Protein AF-A0A3C0Z113-F1 (afdb_monomer_lite)

Sequence (146 aa):
VLDYKTGSSGQYGALKNDPVDRGRRLQLPVYALAAGGASDGATTVRAAYWFVSTRGGFKLAPESPVSLDELLGEFRSAVATIASGVHRGLFPANPGKDSRRSFENCGYCDFQSLCPSYRDVAWSRKRGDERLAAYVDLLKEEGAGS

Structure (mmCIF, N/CA/C/O backbone):
data_AF-A0A3C0Z113-F1
#
_entry.id   AF-A0A3C0Z113-F1
#
loop_
_atom_site.group_PDB
_atom_site.id
_atom_site.type_symbol
_atom_site.label_atom_id
_atom_site.label_alt_id
_atom_site.label_comp_id
_atom_site.label_asym_id
_atom_site.label_entity_id
_atom_site.label_seq_id
_atom_site.pdbx_PDB_ins_code
_atom_site.Cartn_x
_atom_site.Cartn_y
_atom_site.Cartn_z
_atom_site.occupancy
_atom_site.B_iso_or_equiv
_atom_site.auth_seq_id
_atom_site.auth_comp_id
_atom_site.auth_asym_id
_atom_site.auth_atom_id
_atom_site.pdbx_PDB_model_num
ATOM 1 N N . VAL A 1 1 ? 6.982 -3.051 -17.038 1.00 95.50 1 VAL A N 1
ATOM 2 C CA . VAL A 1 1 ? 5.557 -3.272 -16.700 1.00 95.50 1 VAL A CA 1
ATOM 3 C C . VAL A 1 1 ? 4.855 -1.929 -16.590 1.00 95.50 1 VAL A C 1
ATOM 5 O O . VAL A 1 1 ? 5.367 -1.054 -15.904 1.00 95.50 1 VAL A O 1
ATOM 8 N N . LEU A 1 2 ? 3.710 -1.756 -17.248 1.00 97.75 2 LEU A N 1
ATOM 9 C CA . LEU A 1 2 ? 2.847 -0.591 -17.043 1.00 97.75 2 LEU A CA 1
ATOM 10 C C . LEU A 1 2 ? 1.461 -1.065 -16.605 1.00 97.75 2 LEU A C 1
ATOM 12 O O . LEU A 1 2 ? 0.873 -1.912 -17.271 1.00 97.75 2 LEU A O 1
ATOM 16 N N . ASP A 1 3 ? 0.958 -0.525 -15.497 1.00 97.25 3 ASP A N 1
ATOM 17 C CA . ASP A 1 3 ? -0.389 -0.801 -14.982 1.00 97.25 3 ASP A CA 1
ATOM 18 C C . ASP A 1 3 ? -1.312 0.382 -15.298 1.00 97.25 3 ASP A C 1
ATOM 20 O O . ASP A 1 3 ? -1.141 1.483 -14.765 1.00 97.25 3 ASP A O 1
ATOM 24 N N . TYR A 1 4 ? -2.261 0.177 -16.212 1.00 97.75 4 TYR A N 1
ATOM 25 C CA . TYR A 1 4 ? -3.133 1.244 -16.695 1.00 97.75 4 TYR A CA 1
ATOM 26 C C . TYR A 1 4 ? -4.237 1.554 -15.685 1.00 97.75 4 TYR A C 1
ATOM 28 O O . TYR A 1 4 ? -5.038 0.696 -15.316 1.00 97.75 4 TYR A O 1
ATOM 36 N N . LYS A 1 5 ? -4.315 2.820 -15.268 1.00 96.50 5 LYS A N 1
ATOM 37 C CA . LYS A 1 5 ? -5.322 3.329 -14.332 1.00 96.50 5 LYS A CA 1
ATOM 38 C C . LYS A 1 5 ? -6.185 4.394 -14.998 1.00 96.50 5 LYS A C 1
ATOM 40 O O . LYS A 1 5 ? -5.685 5.302 -15.651 1.00 96.50 5 LYS A O 1
ATOM 45 N N . THR A 1 6 ? -7.494 4.326 -14.778 1.00 96.12 6 THR A N 1
ATOM 46 C CA . THR A 1 6 ? -8.463 5.321 -15.277 1.00 96.12 6 THR A CA 1
ATOM 47 C C . THR A 1 6 ? -8.797 6.403 -14.243 1.00 96.12 6 THR A C 1
ATOM 49 O O . THR A 1 6 ? -9.391 7.427 -14.582 1.00 96.12 6 THR A O 1
ATOM 52 N N . GLY A 1 7 ? -8.414 6.193 -12.979 1.00 92.94 7 GLY A N 1
ATOM 53 C CA . GLY A 1 7 ? -8.699 7.088 -11.856 1.00 92.94 7 GLY A CA 1
ATOM 54 C C . GLY A 1 7 ? -7.828 8.349 -11.802 1.00 92.94 7 GLY A C 1
ATOM 55 O O . GLY A 1 7 ? -7.171 8.730 -12.763 1.00 92.94 7 GLY A O 1
ATOM 56 N N . SER A 1 8 ? -7.834 9.015 -10.645 1.00 92.50 8 SER A N 1
ATOM 57 C CA . SER A 1 8 ? -6.935 10.147 -10.375 1.00 92.50 8 SER A CA 1
ATOM 58 C C . SER A 1 8 ? -5.576 9.666 -9.867 1.00 92.50 8 SER A C 1
ATOM 60 O O . SER A 1 8 ? -5.515 8.746 -9.053 1.00 92.50 8 SER A O 1
ATOM 62 N N . SER A 1 9 ? -4.512 10.355 -10.273 1.00 92.44 9 SER A N 1
ATOM 63 C CA . SER A 1 9 ? -3.143 10.163 -9.783 1.00 92.44 9 SER A CA 1
ATOM 64 C C . SER A 1 9 ? -2.861 10.841 -8.437 1.00 92.44 9 SER A C 1
ATOM 66 O O . SER A 1 9 ? -1.824 10.586 -7.835 1.00 92.44 9 SER A O 1
ATOM 68 N N . GLY A 1 10 ? -3.778 11.661 -7.905 1.00 90.00 10 GLY A N 1
ATOM 69 C CA . GLY A 1 10 ? -3.515 12.483 -6.713 1.00 90.00 10 GLY A CA 1
ATOM 70 C C . GLY A 1 10 ? -3.135 11.695 -5.452 1.00 90.00 10 GLY A C 1
ATOM 71 O O . GLY A 1 10 ? -2.369 12.185 -4.634 1.00 90.00 10 GLY A O 1
ATOM 72 N N . GLN A 1 11 ? -3.612 10.454 -5.317 1.00 87.19 11 GLN A N 1
ATOM 73 C CA . GLN A 1 11 ? -3.303 9.572 -4.178 1.00 87.19 11 GLN A CA 1
ATOM 74 C C . GLN A 1 11 ? -2.009 8.759 -4.361 1.00 87.19 11 GLN A C 1
ATOM 76 O O . GLN A 1 11 ? -1.715 7.890 -3.551 1.00 87.19 11 GLN A O 1
ATOM 81 N N . TYR A 1 12 ? -1.262 8.989 -5.443 1.00 92.88 12 TYR A N 1
ATOM 82 C CA . TYR A 1 12 ? -0.049 8.237 -5.781 1.00 92.88 12 TYR A CA 1
ATOM 83 C C . TYR A 1 12 ? 1.233 9.039 -5.517 1.00 92.88 12 TYR A C 1
ATOM 85 O O . TYR A 1 12 ? 2.324 8.544 -5.777 1.00 92.88 12 TYR A O 1
ATOM 93 N N . GLY A 1 13 ? 1.125 10.255 -4.966 1.00 88.38 13 GLY A N 1
ATOM 94 C CA . GLY A 1 13 ? 2.285 11.096 -4.644 1.00 88.38 13 GLY A CA 1
ATOM 95 C C . GLY A 1 13 ? 3.234 10.477 -3.611 1.00 88.38 13 GLY A C 1
ATOM 96 O O . GLY A 1 13 ? 4.437 10.713 -3.681 1.00 88.38 13 GLY A O 1
ATOM 97 N N . ALA A 1 14 ? 2.717 9.633 -2.708 1.00 88.50 14 ALA A N 1
ATOM 98 C CA . ALA A 1 14 ? 3.521 8.919 -1.713 1.00 88.50 14 ALA A CA 1
ATOM 99 C C . ALA A 1 14 ? 4.572 7.990 -2.347 1.00 88.50 14 ALA A C 1
ATOM 101 O O . ALA A 1 14 ? 5.647 7.830 -1.780 1.00 88.50 14 ALA A O 1
ATOM 102 N N . LEU A 1 15 ? 4.319 7.486 -3.565 1.00 91.12 15 LEU A N 1
ATOM 103 C CA . LEU A 1 15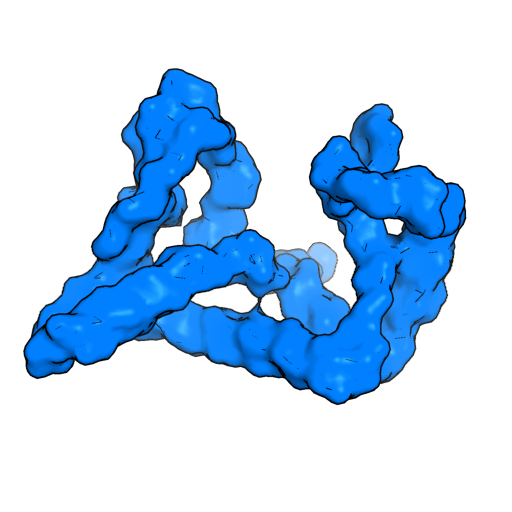 ? 5.226 6.585 -4.289 1.00 91.12 15 LEU A CA 1
ATOM 104 C C . LEU A 1 15 ? 6.592 7.191 -4.613 1.00 91.12 15 LEU A C 1
ATOM 106 O O . LEU A 1 15 ? 7.502 6.464 -4.995 1.00 91.12 15 LEU A O 1
ATOM 110 N N . LYS A 1 16 ? 6.738 8.514 -4.488 1.00 86.31 16 LYS A N 1
ATOM 111 C CA . LYS A 1 16 ? 8.032 9.185 -4.625 1.00 86.31 16 LYS A CA 1
ATOM 112 C C . LYS A 1 16 ? 8.996 8.829 -3.488 1.00 86.31 16 LYS A C 1
ATOM 114 O O . LYS A 1 16 ? 10.195 8.769 -3.730 1.00 86.31 16 LYS A O 1
ATOM 119 N N . ASN A 1 17 ? 8.473 8.642 -2.278 1.00 87.31 17 ASN A N 1
ATOM 120 C CA . ASN A 1 17 ? 9.271 8.431 -1.068 1.00 87.31 17 ASN A CA 1
ATOM 121 C C . ASN A 1 17 ? 9.100 7.013 -0.513 1.00 87.31 17 ASN A C 1
ATOM 123 O O . ASN A 1 17 ? 10.029 6.474 0.066 1.00 87.31 17 ASN A O 1
ATOM 127 N N . ASP A 1 18 ? 7.923 6.418 -0.708 1.00 90.62 18 ASP A N 1
ATOM 128 C CA . ASP A 1 18 ? 7.576 5.078 -0.253 1.00 90.62 18 ASP A CA 1
ATOM 129 C C . ASP A 1 18 ? 6.999 4.281 -1.438 1.00 90.62 18 ASP A C 1
ATOM 131 O O . ASP A 1 18 ? 5.835 4.484 -1.807 1.00 90.62 18 ASP A O 1
ATOM 135 N N . PRO A 1 19 ? 7.776 3.368 -2.046 1.00 91.44 19 PRO A N 1
ATOM 136 C CA . PRO A 1 19 ? 7.376 2.648 -3.254 1.00 91.44 19 PRO A CA 1
ATOM 137 C C . PRO A 1 19 ? 6.166 1.717 -3.072 1.00 91.44 19 PRO A C 1
ATOM 139 O O . PRO A 1 19 ? 5.594 1.272 -4.072 1.00 91.44 19 PRO A O 1
ATOM 142 N N . VAL A 1 20 ? 5.758 1.413 -1.833 1.00 94.25 20 VAL A N 1
ATOM 143 C CA . VAL A 1 20 ? 4.608 0.545 -1.528 1.00 94.25 20 VAL A CA 1
ATOM 144 C C . VAL A 1 20 ? 3.459 1.274 -0.826 1.00 94.25 20 VAL A C 1
ATOM 146 O O . VAL A 1 20 ? 2.414 0.654 -0.593 1.00 94.25 20 VAL A O 1
ATOM 149 N N . ASP A 1 21 ? 3.611 2.572 -0.534 1.00 94.56 21 ASP A N 1
ATOM 150 C CA . ASP A 1 21 ? 2.648 3.429 0.177 1.00 94.56 21 ASP A CA 1
ATOM 151 C C . ASP A 1 21 ? 2.077 2.714 1.410 1.00 94.56 21 ASP A C 1
ATOM 153 O O . ASP A 1 21 ? 0.873 2.455 1.502 1.00 94.56 21 ASP A O 1
ATOM 157 N N . ARG A 1 22 ? 2.952 2.315 2.338 1.00 93.62 22 ARG A N 1
ATOM 158 C CA . ARG A 1 22 ? 2.597 1.647 3.602 1.00 93.62 22 ARG A CA 1
ATOM 159 C C . ARG A 1 22 ? 1.768 0.383 3.381 1.00 93.62 22 ARG A C 1
ATOM 161 O O . ARG A 1 22 ? 0.797 0.102 4.085 1.00 93.62 22 ARG A O 1
ATOM 168 N N . GLY A 1 23 ? 2.096 -0.350 2.320 1.00 94.88 23 GLY A N 1
ATOM 169 C CA . GLY A 1 23 ? 1.391 -1.560 1.904 1.00 94.88 23 GLY A CA 1
ATOM 170 C C . GLY A 1 23 ? 0.066 -1.329 1.168 1.00 94.88 23 GLY A C 1
ATOM 171 O O . GLY A 1 23 ? -0.640 -2.295 0.881 1.00 94.88 23 GLY A O 1
ATOM 172 N N . ARG A 1 24 ? -0.292 -0.088 0.812 1.00 93.94 24 ARG A N 1
ATOM 173 C CA . ARG A 1 24 ? -1.509 0.222 0.035 1.00 93.94 24 ARG A CA 1
ATOM 174 C C . ARG A 1 24 ? -1.327 -0.011 -1.469 1.00 93.94 24 ARG A C 1
ATOM 176 O O . ARG A 1 24 ? -2.317 -0.105 -2.199 1.00 93.94 24 ARG A O 1
ATOM 183 N N . ARG A 1 25 ? -0.083 -0.093 -1.963 1.00 95.50 25 ARG A N 1
ATOM 184 C CA . ARG A 1 25 ? 0.254 -0.156 -3.400 1.0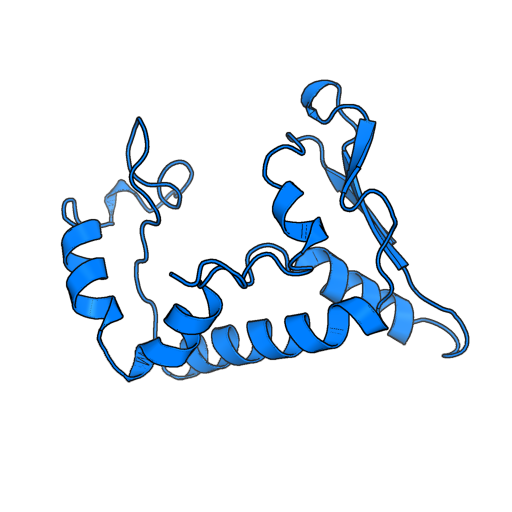0 95.50 25 ARG A CA 1
ATOM 185 C C . ARG A 1 25 ? 1.201 -1.311 -3.728 1.00 95.50 25 ARG A C 1
ATOM 187 O O . ARG A 1 25 ? 2.314 -1.119 -4.194 1.00 95.50 25 ARG A O 1
ATOM 194 N N . LEU A 1 26 ? 0.709 -2.535 -3.566 1.00 96.69 26 LEU A N 1
ATOM 195 C CA . LEU A 1 26 ? 1.491 -3.763 -3.776 1.00 96.69 26 LEU A CA 1
ATOM 196 C C . LEU A 1 26 ? 1.408 -4.343 -5.203 1.00 96.69 26 LEU A C 1
ATOM 198 O O . LEU A 1 26 ? 2.024 -5.364 -5.488 1.00 96.69 26 LEU A O 1
ATOM 202 N N . GLN A 1 27 ? 0.669 -3.703 -6.116 1.00 96.06 27 GLN A N 1
ATOM 203 C CA . GLN A 1 27 ? 0.439 -4.215 -7.476 1.00 96.06 27 GLN A CA 1
ATOM 204 C C . GLN A 1 27 ? 1.714 -4.199 -8.337 1.00 96.06 27 GLN A C 1
ATOM 206 O O . GLN A 1 27 ? 2.057 -5.220 -8.931 1.00 96.06 27 GLN A O 1
ATOM 211 N N . LEU A 1 28 ? 2.449 -3.076 -8.382 1.00 96.06 28 LEU A N 1
ATOM 212 C CA . LEU A 1 28 ? 3.659 -2.971 -9.214 1.00 96.06 28 LEU A CA 1
ATOM 213 C C . LEU A 1 28 ? 4.753 -3.975 -8.824 1.00 96.06 28 LEU A C 1
ATOM 215 O O . LEU A 1 28 ? 5.252 -4.634 -9.737 1.00 96.06 28 LEU A O 1
ATOM 219 N N . PRO A 1 29 ? 5.113 -4.153 -7.534 1.00 95.69 29 PRO A N 1
ATOM 220 C CA . PRO A 1 29 ? 6.118 -5.144 -7.156 1.00 95.69 29 PRO A CA 1
ATOM 221 C C . PRO A 1 29 ? 5.722 -6.573 -7.542 1.00 95.69 29 PRO A C 1
ATOM 223 O O . PRO A 1 29 ? 6.557 -7.316 -8.050 1.00 95.69 29 PRO A O 1
ATOM 226 N N . VAL A 1 30 ? 4.446 -6.948 -7.373 1.00 96.56 30 VAL A N 1
ATOM 227 C CA . VAL A 1 30 ? 3.940 -8.276 -7.765 1.00 96.56 30 VAL A CA 1
ATOM 228 C C . VAL A 1 30 ? 4.128 -8.508 -9.263 1.00 96.56 30 VAL A C 1
ATOM 230 O O . VAL A 1 30 ? 4.656 -9.542 -9.671 1.00 96.56 30 VAL A O 1
ATOM 233 N N . TYR A 1 31 ? 3.748 -7.539 -10.096 1.00 96.19 31 TYR A N 1
ATOM 234 C CA . TYR A 1 31 ? 3.902 -7.674 -11.543 1.00 96.19 31 TYR A CA 1
ATOM 235 C C . TYR A 1 31 ? 5.363 -7.609 -11.994 1.00 96.19 31 TYR A C 1
ATOM 237 O O . TYR A 1 31 ? 5.742 -8.311 -12.928 1.00 96.19 31 TYR A O 1
ATOM 245 N N . ALA A 1 32 ? 6.192 -6.793 -11.340 1.00 94.75 32 ALA A N 1
ATOM 246 C CA . ALA A 1 32 ? 7.620 -6.722 -11.623 1.00 94.75 32 ALA A CA 1
ATOM 247 C C . ALA A 1 32 ? 8.324 -8.049 -11.296 1.00 94.75 32 ALA A C 1
ATOM 249 O O . ALA A 1 32 ? 9.127 -8.516 -12.100 1.00 94.75 32 ALA A O 1
ATOM 250 N N . LEU A 1 33 ? 7.971 -8.691 -10.174 1.00 94.25 33 LEU A N 1
ATOM 251 C CA . LEU A 1 33 ? 8.455 -10.025 -9.807 1.00 94.25 33 LEU A CA 1
ATOM 252 C C . LEU A 1 33 ? 8.038 -11.083 -10.828 1.00 94.25 33 LEU A C 1
ATOM 254 O O . LEU A 1 33 ? 8.873 -11.870 -11.265 1.00 94.25 33 LEU A O 1
ATOM 258 N N . ALA A 1 34 ? 6.768 -11.082 -11.239 1.00 93.94 34 ALA A N 1
ATOM 259 C CA . ALA A 1 34 ? 6.273 -12.020 -12.243 1.00 93.94 34 ALA A CA 1
ATOM 260 C C . ALA A 1 34 ? 6.989 -11.841 -13.594 1.00 93.94 34 ALA A C 1
ATOM 262 O O . ALA A 1 34 ? 7.410 -12.820 -14.205 1.00 93.94 34 ALA A O 1
ATOM 263 N N . ALA A 1 35 ? 7.179 -10.594 -14.035 1.00 93.12 35 ALA A N 1
ATOM 264 C CA . ALA A 1 35 ? 7.899 -10.291 -15.269 1.00 93.12 35 ALA A CA 1
ATOM 265 C C . ALA A 1 35 ? 9.389 -10.662 -15.187 1.00 93.12 35 ALA A C 1
ATOM 267 O O . ALA A 1 35 ? 9.938 -11.158 -16.165 1.00 93.12 35 ALA A O 1
ATOM 268 N N . GLY A 1 36 ? 10.033 -10.450 -14.034 1.00 91.94 36 GLY A N 1
ATOM 269 C CA . GLY A 1 36 ? 11.431 -10.828 -13.811 1.00 91.94 36 GLY A CA 1
ATOM 270 C C . GLY A 1 36 ? 11.636 -12.342 -13.762 1.00 91.94 36 GLY A C 1
ATOM 271 O O . GLY A 1 36 ? 12.599 -12.847 -14.317 1.00 91.94 36 GLY A O 1
ATOM 272 N N . GLY A 1 37 ? 10.704 -13.088 -13.166 1.00 89.56 37 GLY A N 1
ATOM 273 C CA . GLY A 1 37 ? 10.750 -14.554 -13.168 1.00 89.56 37 GLY A CA 1
ATOM 274 C C . GLY A 1 37 ? 10.503 -15.183 -14.544 1.00 89.56 37 GLY A C 1
ATOM 275 O O . GLY A 1 37 ? 10.906 -16.317 -14.776 1.00 89.56 37 GLY A O 1
ATOM 276 N N . ALA A 1 38 ? 9.848 -14.456 -15.453 1.00 88.19 38 ALA A N 1
ATOM 277 C CA . ALA A 1 38 ? 9.621 -14.882 -16.833 1.00 88.19 38 ALA A CA 1
ATOM 278 C C . ALA A 1 38 ? 10.751 -14.468 -17.797 1.00 88.19 38 ALA A C 1
ATOM 280 O O . ALA A 1 38 ? 10.701 -14.838 -18.971 1.00 88.19 38 ALA A O 1
ATOM 281 N N . SER A 1 39 ? 11.734 -13.685 -17.338 1.00 84.44 39 SER A N 1
ATOM 282 C CA . SER A 1 39 ? 12.869 -13.241 -18.150 1.00 84.44 39 SER A CA 1
ATOM 283 C C . SER A 1 39 ? 14.099 -14.136 -17.959 1.00 84.44 39 SER A C 1
ATOM 285 O O . SER A 1 39 ? 14.141 -15.016 -17.103 1.00 84.44 39 SER A O 1
ATOM 287 N N . ASP A 1 40 ? 15.126 -13.904 -18.771 1.00 80.06 40 ASP A N 1
ATOM 288 C CA . ASP A 1 40 ? 16.407 -14.622 -18.769 1.00 80.06 40 ASP A CA 1
ATOM 289 C C . ASP A 1 40 ? 17.345 -14.250 -17.601 1.00 80.06 40 ASP A C 1
ATOM 291 O O . ASP A 1 40 ? 18.522 -14.607 -17.604 1.00 80.06 40 ASP A O 1
ATOM 295 N N . GLY A 1 41 ? 16.850 -13.510 -16.604 1.00 69.50 41 GLY A N 1
ATOM 296 C CA . GLY A 1 41 ? 17.624 -13.055 -15.445 1.00 69.50 41 GLY A CA 1
ATOM 297 C C . GLY A 1 41 ? 18.598 -11.903 -15.725 1.00 69.50 41 GLY A C 1
ATOM 298 O O . GLY A 1 41 ? 19.072 -11.281 -14.778 1.00 69.50 41 GLY A O 1
ATOM 299 N N . ALA A 1 42 ? 18.861 -11.565 -16.994 1.00 74.06 42 ALA A N 1
ATOM 300 C CA . ALA A 1 42 ? 19.689 -10.422 -17.394 1.00 74.06 42 ALA A CA 1
ATOM 301 C C . ALA A 1 42 ? 18.864 -9.141 -17.628 1.00 74.06 42 ALA A C 1
ATOM 303 O O . ALA A 1 42 ? 19.406 -8.037 -17.703 1.00 74.06 42 ALA A O 1
ATOM 304 N N . THR A 1 43 ? 17.542 -9.274 -17.740 1.00 86.56 43 THR A N 1
ATOM 305 C CA . THR A 1 43 ? 16.645 -8.158 -18.043 1.00 86.56 43 THR A CA 1
ATOM 306 C C . THR A 1 43 ? 16.288 -7.352 -16.792 1.00 86.56 43 THR A C 1
ATOM 308 O O . THR A 1 43 ? 15.571 -7.830 -15.912 1.00 86.56 43 THR A O 1
ATOM 311 N N . THR A 1 44 ? 16.689 -6.079 -16.747 1.00 90.44 44 THR A N 1
ATOM 312 C CA . THR A 1 44 ? 16.213 -5.138 -15.722 1.00 90.44 44 THR A CA 1
ATOM 313 C C . THR A 1 44 ? 14.728 -4.830 -15.917 1.00 90.44 44 THR A C 1
ATOM 315 O O . THR A 1 44 ? 14.328 -4.168 -16.877 1.00 90.44 44 THR A O 1
ATOM 318 N N . VAL A 1 45 ? 13.891 -5.256 -14.971 1.00 94.75 45 VAL A N 1
ATOM 319 C CA . VAL A 1 45 ? 12.455 -4.953 -14.978 1.00 94.75 45 VAL A CA 1
ATOM 320 C C . VAL A 1 45 ? 12.190 -3.633 -14.263 1.00 94.75 45 VAL A C 1
ATOM 322 O O . VAL A 1 45 ? 12.610 -3.442 -13.125 1.00 94.75 45 VAL A O 1
ATOM 325 N N . ARG A 1 46 ? 11.441 -2.738 -14.917 1.00 96.19 46 ARG A N 1
ATOM 326 C CA . ARG A 1 46 ? 10.928 -1.494 -14.322 1.00 96.19 46 ARG A CA 1
ATOM 327 C C . ARG A 1 46 ? 9.405 -1.441 -14.373 1.00 96.19 46 ARG A C 1
ATOM 329 O O . ARG A 1 46 ? 8.798 -1.987 -15.302 1.00 96.19 46 ARG A O 1
ATOM 336 N N . ALA A 1 47 ? 8.784 -0.777 -13.404 1.00 96.31 47 ALA A N 1
ATOM 337 C CA . ALA A 1 47 ? 7.337 -0.703 -13.260 1.00 96.31 47 ALA A CA 1
ATOM 338 C C . ALA A 1 47 ? 6.836 0.712 -12.934 1.00 96.31 47 ALA A C 1
ATOM 340 O O . ALA A 1 47 ? 7.467 1.453 -12.183 1.00 96.31 47 ALA A O 1
ATOM 341 N N . ALA A 1 48 ? 5.683 1.074 -13.498 1.00 97.25 48 ALA A N 1
ATOM 342 C CA . ALA A 1 48 ? 4.948 2.294 -13.169 1.00 97.25 48 ALA A CA 1
ATOM 343 C C . ALA A 1 48 ? 3.442 2.100 -13.394 1.00 97.25 48 ALA A C 1
ATOM 345 O O . ALA A 1 48 ? 3.019 1.273 -14.207 1.00 97.25 48 ALA A O 1
ATOM 346 N N . TYR A 1 49 ? 2.632 2.906 -12.715 1.00 97.75 49 TYR A N 1
ATOM 347 C CA . TYR A 1 49 ? 1.242 3.133 -13.092 1.00 97.75 49 TYR A CA 1
ATOM 348 C C . TYR A 1 49 ? 1.193 4.138 -14.245 1.00 97.75 49 TYR A C 1
ATOM 350 O O . TYR A 1 49 ? 1.897 5.144 -14.198 1.00 97.75 49 TYR A O 1
ATOM 358 N N . TRP A 1 50 ? 0.332 3.915 -15.239 1.00 97.94 50 TRP A N 1
ATOM 359 C CA . TRP A 1 50 ? 0.034 4.912 -16.272 1.00 97.94 50 TRP A CA 1
ATOM 360 C C . TRP A 1 50 ? -1.430 5.340 -16.192 1.00 97.94 50 TRP A C 1
ATOM 362 O O . TRP A 1 50 ? -2.345 4.544 -16.400 1.00 97.94 50 TRP A O 1
ATOM 372 N N . PHE A 1 51 ? -1.657 6.612 -15.874 1.00 97.81 51 PHE A N 1
ATOM 373 C CA . PHE A 1 51 ? -2.987 7.184 -15.716 1.00 97.81 51 PHE A CA 1
ATOM 374 C C . PHE A 1 51 ? -3.570 7.650 -17.048 1.00 97.81 51 PHE A C 1
ATOM 376 O O . PHE A 1 51 ? -3.421 8.807 -17.421 1.00 97.81 51 PHE A O 1
ATOM 383 N N . VAL A 1 52 ? -4.276 6.772 -17.752 1.00 97.06 52 VAL A N 1
ATOM 384 C CA . VAL A 1 52 ? -4.747 6.963 -19.138 1.00 97.06 52 VAL A CA 1
ATOM 385 C C . VAL A 1 52 ? -6.065 7.748 -19.259 1.00 97.06 52 VAL A C 1
ATOM 387 O O . VAL A 1 52 ? -6.867 7.507 -20.157 1.00 97.06 52 VAL A O 1
ATOM 390 N N . SER A 1 53 ? -6.327 8.685 -18.346 1.00 96.38 53 SER A N 1
ATOM 391 C CA . SER A 1 53 ? -7.540 9.512 -18.354 1.00 96.38 53 SER A CA 1
ATOM 392 C C . SER A 1 53 ? -7.226 10.994 -18.175 1.00 96.38 53 SER A C 1
ATOM 394 O O . SER A 1 53 ? -6.213 11.362 -17.578 1.00 96.38 53 SER A O 1
ATOM 396 N N . THR A 1 54 ? -8.141 11.862 -18.618 1.00 95.38 54 THR A N 1
ATOM 397 C CA . THR A 1 54 ? -8.064 13.316 -18.379 1.00 95.38 54 THR A CA 1
ATOM 398 C C . THR A 1 54 ? -7.981 13.638 -16.886 1.00 95.38 54 THR A C 1
ATOM 400 O O . THR A 1 54 ? -7.169 14.461 -16.475 1.00 95.38 54 THR A O 1
ATOM 403 N N . ARG A 1 55 ? -8.753 12.926 -16.053 1.00 94.31 55 ARG A N 1
ATOM 404 C CA . ARG A 1 55 ? -8.719 13.026 -14.582 1.00 94.31 55 ARG A CA 1
ATOM 405 C C . ARG A 1 55 ? -7.362 12.635 -13.986 1.00 94.31 55 ARG A C 1
ATOM 407 O O . ARG A 1 55 ? -6.978 13.148 -12.936 1.00 94.31 55 ARG A O 1
ATOM 414 N N . GLY A 1 56 ? -6.674 11.692 -14.616 1.00 91.69 56 GLY A N 1
ATOM 415 C CA . GLY A 1 56 ? -5.346 11.234 -14.230 1.00 91.69 56 GLY A CA 1
ATOM 416 C C . GLY A 1 56 ? -4.197 12.046 -14.840 1.00 91.69 56 GLY A C 1
ATOM 417 O O . GLY A 1 56 ? -3.052 11.915 -14.404 1.00 91.69 56 GLY A O 1
ATOM 418 N N . GLY A 1 57 ? -4.502 12.908 -15.813 1.00 95.56 57 GLY A N 1
ATOM 419 C CA . GLY A 1 57 ? -3.558 13.809 -16.467 1.00 95.56 57 GLY A CA 1
ATOM 420 C C . GLY A 1 57 ? -2.601 13.136 -17.451 1.00 95.56 57 GLY A C 1
ATOM 421 O O . GLY A 1 57 ? -1.600 13.754 -17.795 1.00 95.56 57 GLY A O 1
ATOM 422 N N . PHE A 1 58 ? -2.867 11.896 -17.882 1.00 96.25 58 PHE A N 1
ATOM 423 C CA . PHE A 1 58 ? -1.992 11.135 -18.793 1.00 96.25 58 PHE A CA 1
ATOM 424 C C . PHE A 1 58 ? -0.562 10.907 -18.264 1.00 96.25 58 PHE A C 1
ATOM 426 O O . PHE A 1 58 ? 0.363 10.701 -19.046 1.00 96.25 58 PHE A O 1
ATOM 433 N N . LYS A 1 59 ? -0.374 10.923 -16.935 1.00 95.56 59 LYS A N 1
ATOM 434 C CA . LYS A 1 59 ? 0.940 10.849 -16.270 1.00 95.56 59 LYS A CA 1
ATOM 435 C C . LYS A 1 59 ? 1.309 9.438 -15.815 1.00 95.56 59 LYS A C 1
ATOM 437 O O . LYS A 1 59 ? 0.437 8.602 -15.567 1.00 95.56 59 LYS A O 1
ATOM 442 N N . LEU A 1 60 ? 2.609 9.210 -15.644 1.00 96.88 60 LEU A N 1
ATOM 443 C CA . LEU A 1 60 ? 3.134 8.061 -14.911 1.00 96.88 60 LEU A CA 1
ATOM 444 C C . LEU A 1 60 ? 3.156 8.343 -13.403 1.00 96.88 60 LEU A C 1
ATOM 446 O O . LEU A 1 60 ? 3.350 9.485 -12.986 1.00 96.88 60 LEU A O 1
ATOM 450 N N . ALA A 1 61 ? 2.968 7.303 -12.591 1.00 95.25 61 ALA A N 1
ATOM 451 C CA . ALA A 1 61 ? 3.281 7.339 -11.166 1.00 95.25 61 ALA A CA 1
ATOM 452 C C . ALA A 1 61 ? 4.017 6.052 -10.749 1.00 95.25 61 ALA A C 1
ATOM 454 O O . ALA A 1 61 ? 3.481 4.962 -10.960 1.00 95.25 61 ALA A O 1
ATOM 455 N N . PRO A 1 62 ? 5.202 6.150 -10.130 1.00 93.50 62 PRO A N 1
ATOM 456 C CA . PRO A 1 62 ? 6.044 7.353 -10.080 1.00 93.50 62 PRO A CA 1
ATOM 457 C C . PRO A 1 62 ? 6.440 7.842 -11.490 1.00 93.50 62 PRO A C 1
ATOM 459 O O . PRO A 1 62 ? 6.303 7.105 -12.465 1.00 93.50 62 PRO A O 1
ATOM 462 N N . GLU A 1 63 ? 6.876 9.104 -11.606 1.00 93.12 63 GLU A N 1
ATOM 463 C CA . GLU A 1 63 ? 7.204 9.736 -12.902 1.00 93.12 63 GLU A CA 1
ATOM 464 C C . GLU A 1 63 ? 8.311 8.981 -13.651 1.00 93.12 63 GLU A C 1
ATOM 466 O O . GLU A 1 63 ? 8.224 8.783 -14.862 1.00 93.12 63 GLU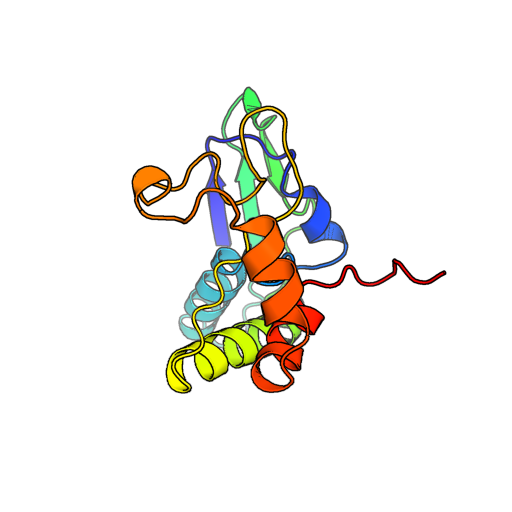 A O 1
ATOM 471 N N . SER A 1 64 ? 9.306 8.496 -12.906 1.00 93.25 64 SER A N 1
ATOM 472 C CA . SER A 1 64 ? 10.322 7.566 -13.390 1.00 93.25 64 SER A CA 1
ATOM 473 C C . SER A 1 64 ? 9.944 6.146 -12.966 1.00 93.25 64 SER A C 1
ATOM 475 O O . SER A 1 64 ? 9.854 5.900 -11.762 1.00 93.25 64 SER A O 1
ATOM 477 N N . PRO A 1 65 ? 9.752 5.194 -13.901 1.00 95.25 65 PRO A N 1
ATOM 478 C CA . PRO A 1 65 ? 9.468 3.806 -13.551 1.00 95.25 65 PRO A CA 1
ATOM 479 C C . PRO A 1 65 ? 10.527 3.231 -12.614 1.00 95.25 65 PRO A C 1
ATOM 481 O O . PRO A 1 65 ? 11.719 3.380 -12.881 1.00 95.25 65 PRO A O 1
ATOM 484 N N . VAL A 1 66 ? 10.101 2.549 -11.556 1.00 94.00 66 VAL A N 1
ATOM 485 C CA . VAL A 1 66 ? 10.979 2.023 -10.497 1.00 94.00 66 VAL A CA 1
ATOM 486 C C . VAL A 1 66 ? 11.410 0.608 -10.850 1.00 94.00 66 VAL A C 1
ATOM 488 O O . VAL A 1 66 ? 10.616 -0.165 -11.390 1.00 94.00 66 VAL A O 1
ATOM 491 N N . SER A 1 67 ? 12.674 0.275 -10.614 1.00 94.62 67 SER A N 1
ATOM 492 C CA . SER A 1 67 ? 13.206 -1.065 -10.859 1.00 94.62 67 SER A CA 1
ATOM 493 C C . SER A 1 67 ? 12.681 -2.083 -9.848 1.00 94.62 67 SER A C 1
ATOM 495 O O . SER A 1 67 ? 12.285 -1.739 -8.738 1.00 94.62 67 SER A O 1
ATOM 497 N N . LEU A 1 68 ? 12.687 -3.361 -10.225 1.00 93.31 68 LEU A N 1
ATOM 498 C CA . LEU A 1 68 ? 12.324 -4.444 -9.314 1.00 93.31 68 LEU A CA 1
ATOM 499 C C . LEU A 1 68 ? 13.162 -4.417 -8.023 1.00 93.31 68 LEU A C 1
ATOM 501 O O . LEU A 1 68 ? 12.597 -4.578 -6.944 1.00 93.31 68 LEU A O 1
ATOM 505 N N . ASP A 1 69 ? 14.468 -4.168 -8.122 1.00 91.81 69 ASP A N 1
ATOM 506 C CA . ASP A 1 69 ? 15.368 -4.140 -6.963 1.00 91.81 69 ASP A CA 1
ATOM 507 C C . ASP A 1 69 ? 14.992 -3.036 -5.967 1.00 91.81 69 ASP A C 1
ATOM 509 O O . ASP A 1 69 ? 14.944 -3.283 -4.763 1.00 91.81 69 ASP A O 1
ATOM 513 N N . GLU A 1 70 ? 14.630 -1.852 -6.470 1.00 92.00 70 GLU A N 1
ATOM 514 C CA . GLU A 1 70 ? 14.147 -0.730 -5.652 1.00 92.00 70 GLU A CA 1
ATOM 515 C C . GLU A 1 70 ? 12.814 -1.046 -4.948 1.00 92.00 70 GLU A C 1
ATOM 517 O O . GLU A 1 70 ? 12.561 -0.558 -3.850 1.00 92.00 70 GLU A O 1
ATOM 522 N N . LEU A 1 71 ? 11.953 -1.878 -5.546 1.00 92.88 71 LEU A N 1
ATOM 523 C CA . LEU A 1 71 ? 10.663 -2.257 -4.953 1.00 92.88 71 LEU A CA 1
ATOM 524 C C . LEU A 1 71 ? 10.790 -3.356 -3.889 1.00 92.88 71 LEU A C 1
ATOM 526 O O . LEU A 1 71 ? 9.940 -3.468 -3.004 1.00 92.88 71 LEU A O 1
ATOM 530 N N . LEU A 1 72 ? 11.794 -4.227 -4.008 1.00 92.75 72 LEU A N 1
ATOM 531 C CA . LEU A 1 72 ? 11.757 -5.560 -3.408 1.00 92.75 72 LEU A CA 1
ATOM 532 C C . LEU A 1 72 ? 11.880 -5.563 -1.881 1.00 92.75 72 LEU A C 1
ATOM 534 O O . LEU A 1 72 ? 11.242 -6.392 -1.227 1.00 92.75 72 LEU A O 1
ATOM 538 N N . GLY A 1 73 ? 12.691 -4.664 -1.319 1.00 94.81 73 GLY A N 1
ATOM 539 C CA . GLY A 1 73 ? 12.901 -4.554 0.128 1.00 94.81 73 GLY A CA 1
ATOM 540 C C . GLY A 1 73 ? 11.614 -4.182 0.863 1.00 94.81 73 GLY A C 1
ATOM 541 O O . GLY A 1 73 ? 11.088 -4.980 1.644 1.00 94.81 73 GLY A O 1
ATOM 542 N N . GLU A 1 74 ? 11.062 -3.015 0.528 1.00 94.25 74 GLU A N 1
ATOM 543 C CA . GLU A 1 74 ? 9.814 -2.507 1.108 1.00 94.25 74 GLU A CA 1
ATOM 544 C C . GLU A 1 74 ? 8.628 -3.435 0.839 1.00 94.25 74 GLU A C 1
ATOM 546 O O . GLU A 1 74 ? 7.817 -3.712 1.725 1.00 94.25 74 GLU A O 1
ATOM 551 N N . PHE A 1 75 ? 8.558 -4.011 -0.364 1.00 96.81 75 PHE A N 1
ATOM 552 C CA . PHE A 1 75 ? 7.529 -4.988 -0.699 1.00 96.81 75 PHE A CA 1
ATOM 553 C C . PHE A 1 75 ? 7.566 -6.214 0.216 1.00 96.81 75 PHE A C 1
ATOM 555 O O . PHE A 1 75 ? 6.531 -6.606 0.761 1.00 96.81 75 PHE A O 1
ATOM 562 N N . ARG A 1 76 ? 8.746 -6.817 0.415 1.00 97.38 76 ARG A N 1
ATOM 563 C CA . ARG A 1 76 ? 8.900 -7.984 1.295 1.00 97.38 76 ARG A CA 1
ATOM 564 C C . ARG A 1 76 ? 8.536 -7.644 2.736 1.00 97.38 76 ARG A C 1
ATOM 566 O O . ARG A 1 76 ? 7.825 -8.427 3.361 1.00 97.38 76 ARG A O 1
ATOM 573 N N . SER A 1 77 ? 8.972 -6.488 3.235 1.00 96.75 77 SER A N 1
ATOM 574 C CA . SER A 1 77 ? 8.658 -6.017 4.590 1.00 96.75 77 SER A CA 1
ATOM 575 C C . SER A 1 77 ? 7.147 -5.836 4.804 1.00 96.75 77 SER A C 1
ATOM 577 O O . SER A 1 77 ? 6.563 -6.398 5.741 1.00 96.75 77 SER A O 1
ATOM 579 N N . ALA A 1 78 ? 6.478 -5.138 3.880 1.00 97.56 78 ALA A N 1
ATOM 580 C CA . ALA A 1 78 ? 5.039 -4.900 3.944 1.00 97.56 78 ALA A CA 1
ATOM 581 C C . ALA A 1 78 ? 4.236 -6.208 3.849 1.00 97.56 78 ALA A C 1
ATOM 583 O O . ALA A 1 78 ? 3.351 -6.456 4.672 1.00 97.56 78 ALA A O 1
ATOM 584 N N . VAL A 1 79 ? 4.562 -7.083 2.889 1.00 98.00 79 VAL A N 1
ATOM 585 C CA . VAL A 1 79 ? 3.879 -8.377 2.721 1.00 98.00 79 VAL A CA 1
ATOM 586 C C . VAL A 1 79 ? 4.102 -9.282 3.927 1.00 98.00 79 VAL A C 1
ATOM 588 O O . VAL A 1 79 ? 3.141 -9.891 4.393 1.00 98.00 79 VAL A O 1
ATOM 591 N N . ALA A 1 80 ? 5.321 -9.349 4.471 1.00 98.19 80 ALA A N 1
ATOM 592 C CA . ALA A 1 80 ? 5.602 -10.128 5.673 1.00 98.19 80 ALA A CA 1
ATOM 593 C C . ALA A 1 80 ? 4.751 -9.644 6.854 1.00 98.19 80 ALA A C 1
ATOM 595 O O . ALA A 1 80 ? 4.103 -10.456 7.514 1.00 98.19 80 ALA A O 1
ATOM 596 N N . THR A 1 81 ? 4.676 -8.329 7.073 1.00 98.12 81 THR A N 1
ATOM 597 C CA . THR A 1 81 ? 3.846 -7.730 8.128 1.00 98.12 81 THR A CA 1
ATOM 598 C C . THR A 1 81 ? 2.369 -8.093 7.963 1.00 98.12 81 THR A C 1
ATOM 600 O O . THR A 1 81 ? 1.744 -8.591 8.905 1.00 98.12 81 THR A O 1
ATOM 603 N N . ILE A 1 82 ? 1.817 -7.903 6.760 1.00 97.69 82 ILE A N 1
ATOM 604 C CA . ILE A 1 82 ? 0.403 -8.168 6.460 1.00 97.69 82 ILE A CA 1
ATOM 605 C C . ILE A 1 82 ? 0.088 -9.665 6.586 1.00 97.69 82 ILE A C 1
ATOM 607 O O . ILE A 1 82 ? -0.827 -10.043 7.318 1.00 97.69 82 ILE A O 1
ATOM 611 N N . ALA A 1 83 ? 0.856 -10.529 5.918 1.00 98.25 83 ALA A N 1
ATOM 612 C CA . ALA A 1 83 ? 0.621 -11.971 5.904 1.00 98.25 83 ALA A CA 1
ATOM 613 C C . ALA A 1 83 ? 0.772 -12.589 7.300 1.00 98.25 83 ALA A C 1
ATOM 615 O O . ALA A 1 83 ? -0.038 -13.423 7.703 1.00 98.25 83 ALA A O 1
ATOM 616 N N . SER A 1 84 ? 1.765 -12.139 8.069 1.00 98.19 84 SER A N 1
ATOM 617 C CA . SER A 1 84 ? 1.977 -12.591 9.443 1.00 98.19 84 SER A CA 1
ATOM 618 C C . SER A 1 84 ? 0.832 -12.156 10.368 1.00 98.19 84 SER A C 1
ATOM 620 O O . SER A 1 84 ? 0.387 -12.935 11.211 1.00 98.19 84 SER A O 1
ATOM 622 N N . GLY A 1 85 ? 0.295 -10.944 10.179 1.00 98.06 85 GLY A N 1
ATOM 623 C CA . GLY A 1 85 ? -0.910 -10.484 10.873 1.00 98.06 85 GLY A CA 1
ATOM 624 C C . GLY A 1 85 ? -2.132 -11.353 10.568 1.00 98.06 85 GLY A C 1
ATOM 625 O O . GLY A 1 85 ? -2.785 -11.836 11.494 1.00 98.06 85 GLY A O 1
ATOM 626 N N . VAL A 1 86 ? -2.386 -11.624 9.284 1.00 98.19 86 VAL A N 1
ATOM 627 C CA . VAL A 1 86 ? -3.484 -12.499 8.837 1.00 98.19 86 VAL A CA 1
ATOM 628 C C . VAL A 1 86 ? -3.341 -13.908 9.418 1.00 98.19 86 VAL A C 1
ATOM 630 O O . VAL A 1 86 ? -4.306 -14.440 9.961 1.00 98.19 86 VAL A O 1
ATOM 633 N N . HIS A 1 87 ? -2.139 -14.492 9.383 1.00 98.31 87 HIS A N 1
ATOM 634 C CA . HIS A 1 87 ? -1.883 -15.830 9.926 1.00 98.31 87 HIS A CA 1
ATOM 635 C C . HIS A 1 87 ? -2.151 -15.924 11.437 1.00 98.31 87 HIS A C 1
ATOM 637 O O . HIS A 1 87 ? -2.629 -16.945 11.921 1.00 98.31 87 HIS A O 1
ATOM 643 N N . ARG A 1 88 ? -1.907 -14.840 12.185 1.00 97.81 88 ARG A N 1
ATOM 644 C CA . ARG A 1 88 ? -2.216 -14.740 13.622 1.00 97.81 88 ARG A CA 1
ATOM 645 C C . ARG A 1 88 ? -3.676 -14.382 13.929 1.00 97.81 88 ARG A C 1
ATOM 647 O O . ARG A 1 88 ? -4.012 -14.174 15.093 1.00 97.81 88 ARG A O 1
ATOM 654 N N . GLY A 1 89 ? -4.536 -14.261 12.919 1.00 98.00 89 GLY A N 1
ATOM 655 C CA . GLY A 1 89 ? -5.934 -13.865 13.101 1.00 98.00 89 GLY A CA 1
ATOM 656 C C . GLY A 1 89 ? -6.119 -12.393 13.490 1.00 98.00 89 GLY A C 1
ATOM 657 O O . GLY A 1 89 ? -7.113 -12.037 14.125 1.00 98.00 89 GLY A O 1
ATOM 658 N N . LEU A 1 90 ? -5.164 -11.525 13.145 1.00 97.44 90 LEU A N 1
ATOM 659 C CA . LEU A 1 90 ? -5.221 -10.099 13.458 1.00 97.44 90 LEU A CA 1
ATOM 660 C C . LEU A 1 90 ? -5.925 -9.333 12.332 1.00 97.44 90 LEU A C 1
ATOM 662 O O . LEU A 1 90 ? -5.333 -9.049 11.294 1.00 97.44 90 LEU A O 1
ATOM 666 N N . PHE A 1 91 ? -7.178 -8.943 12.577 1.00 95.38 91 PHE A N 1
ATOM 667 C CA . PHE A 1 91 ? -8.007 -8.163 11.647 1.00 95.38 91 PHE A CA 1
ATOM 668 C C . PHE A 1 91 ? -8.418 -6.812 12.261 1.00 95.38 91 PHE A C 1
ATOM 670 O O . PHE A 1 91 ? -9.588 -6.601 12.602 1.00 95.38 91 PHE A O 1
ATOM 677 N N . PRO A 1 92 ? -7.467 -5.887 12.488 1.00 93.69 92 PRO A N 1
ATOM 678 C CA . PRO A 1 92 ? -7.784 -4.58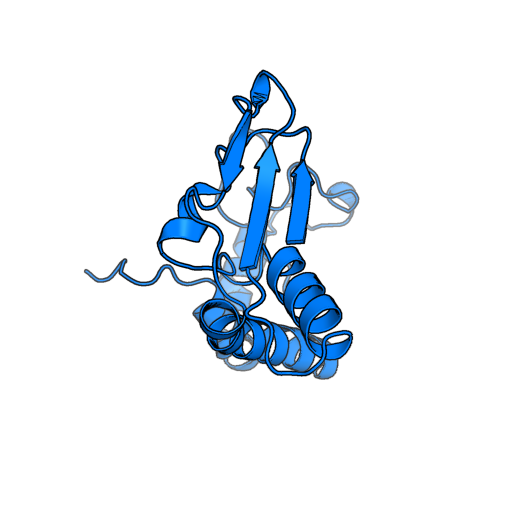7 13.059 1.00 93.69 92 PRO A CA 1
ATOM 679 C C . PRO A 1 92 ? -8.636 -3.756 12.094 1.00 93.69 92 PRO A C 1
ATOM 681 O O . PRO A 1 92 ? -8.208 -3.410 10.996 1.00 93.69 92 PRO A O 1
ATOM 684 N N . ALA A 1 93 ? -9.827 -3.361 12.540 1.00 94.06 93 ALA A N 1
ATOM 685 C CA . ALA A 1 93 ? -10.655 -2.393 11.829 1.00 94.06 93 ALA A CA 1
ATOM 686 C C . ALA A 1 93 ? -10.061 -0.982 11.988 1.00 94.06 93 ALA A C 1
ATOM 688 O O . ALA A 1 93 ? -10.447 -0.245 12.893 1.00 94.06 93 ALA A O 1
ATOM 689 N N . ASN A 1 94 ? -9.087 -0.632 11.143 1.00 95.06 94 ASN A N 1
ATOM 690 C CA . ASN A 1 94 ? -8.476 0.696 11.095 1.00 95.06 94 ASN A CA 1
ATOM 691 C C . ASN A 1 94 ? -9.270 1.620 10.147 1.00 95.06 94 ASN A C 1
ATOM 693 O O . ASN A 1 94 ? -9.163 1.465 8.926 1.00 95.06 94 ASN A O 1
ATOM 697 N N . PRO A 1 95 ? -10.033 2.600 10.663 1.00 95.19 95 PRO A N 1
ATOM 698 C CA . PRO A 1 95 ? -10.838 3.485 9.828 1.00 95.19 95 PRO A CA 1
ATOM 699 C C . PRO A 1 95 ? -10.009 4.521 9.045 1.00 95.19 95 PRO A C 1
ATOM 701 O O . PRO A 1 95 ? -10.506 5.065 8.062 1.00 95.19 95 PRO A O 1
ATOM 704 N N . GLY A 1 96 ? -8.746 4.760 9.413 1.00 93.56 96 GLY A N 1
ATOM 705 C CA . GLY A 1 96 ? -7.929 5.840 8.851 1.00 93.56 96 GLY A CA 1
ATOM 706 C C . GLY A 1 96 ? -8.252 7.204 9.472 1.00 93.56 96 GLY A C 1
ATOM 707 O O . GLY A 1 96 ? -8.839 7.274 10.554 1.00 93.56 96 GLY A O 1
ATOM 708 N N . LYS A 1 97 ? -7.829 8.292 8.816 1.00 91.38 97 LYS A N 1
ATOM 709 C CA . LYS A 1 97 ? -8.090 9.663 9.293 1.00 91.38 97 LYS A CA 1
ATOM 710 C C . LYS A 1 97 ? -9.571 10.030 9.143 1.00 91.38 97 LYS A C 1
ATOM 712 O O . LYS A 1 97 ? -10.269 9.478 8.290 1.00 91.38 97 LYS A O 1
ATOM 717 N N . ASP A 1 98 ? -10.033 10.979 9.954 1.00 90.44 98 ASP A N 1
ATOM 718 C CA . ASP A 1 98 ? -11.362 11.570 9.785 1.00 90.44 98 ASP A CA 1
ATOM 719 C C . ASP A 1 98 ? -11.485 12.254 8.411 1.00 90.44 98 ASP A C 1
ATOM 721 O O . ASP A 1 98 ? -10.512 12.781 7.861 1.00 90.44 98 ASP A O 1
ATOM 725 N N . SER A 1 99 ? -12.673 12.201 7.818 1.00 87.38 99 SER A N 1
ATOM 726 C CA . SER A 1 99 ? -12.949 12.708 6.475 1.00 87.38 99 SER A CA 1
ATOM 727 C C . SER A 1 99 ? -14.363 13.287 6.393 1.00 87.38 99 SER A C 1
ATOM 729 O O . SER A 1 99 ? -15.236 12.965 7.186 1.00 87.38 99 SER A O 1
ATOM 731 N N . ARG A 1 100 ? -14.651 14.098 5.366 1.00 77.44 100 ARG A N 1
ATOM 732 C CA . ARG A 1 100 ? -15.916 14.861 5.259 1.00 77.44 100 ARG A CA 1
ATOM 733 C C . ARG A 1 100 ? -17.221 14.052 5.375 1.00 77.44 100 ARG A C 1
ATOM 735 O O . ARG A 1 100 ? -18.268 14.663 5.552 1.00 77.44 100 ARG A O 1
ATOM 742 N N . ARG A 1 101 ? -17.204 12.729 5.180 1.00 76.06 101 ARG A N 1
ATOM 743 C CA . ARG A 1 101 ? -18.412 11.877 5.196 1.00 76.06 101 ARG A CA 1
ATOM 744 C C . ARG A 1 101 ? -18.325 10.654 6.115 1.00 76.06 101 ARG A C 1
ATOM 746 O O . ARG A 1 101 ? -19.342 10.003 6.322 1.00 76.06 101 ARG A O 1
ATOM 753 N N . SER A 1 102 ? -17.134 10.296 6.592 1.00 87.06 102 SER A N 1
ATOM 754 C CA . SER A 1 102 ? -16.842 9.129 7.440 1.00 87.06 102 SER A CA 1
ATOM 755 C C . SER A 1 102 ? -15.330 9.152 7.713 1.00 87.06 102 SER A C 1
ATOM 757 O O . SER A 1 102 ? -14.770 10.212 7.943 1.00 87.06 102 SER A O 1
ATOM 759 N N . PHE A 1 103 ? -14.624 8.040 7.548 1.00 93.00 103 PHE A N 1
ATOM 760 C CA . PHE A 1 103 ? -13.169 7.967 7.626 1.00 93.00 103 PHE A CA 1
ATOM 761 C C . PHE A 1 103 ? -12.541 7.585 6.281 1.00 93.00 103 PHE A C 1
ATOM 763 O O . PHE A 1 103 ? -13.211 7.014 5.414 1.00 93.00 103 PHE A O 1
ATOM 770 N N . GLU A 1 104 ? -11.248 7.877 6.127 1.00 91.88 104 GLU A N 1
ATOM 771 C CA . GLU A 1 104 ? -10.439 7.650 4.917 1.00 91.88 104 GLU A CA 1
ATOM 772 C C . GLU A 1 104 ? -10.627 6.244 4.324 1.00 91.88 104 GLU A C 1
ATOM 774 O O . GLU A 1 104 ? -10.891 6.110 3.130 1.00 91.88 104 GLU A O 1
ATOM 779 N N . ASN A 1 105 ? -10.575 5.199 5.157 1.00 93.19 105 ASN A N 1
ATOM 780 C CA . ASN A 1 105 ? -10.695 3.807 4.708 1.00 93.19 105 ASN A CA 1
ATOM 781 C C . ASN A 1 105 ? -12.152 3.321 4.631 1.00 93.19 105 ASN A C 1
ATOM 783 O O . ASN A 1 105 ? -12.409 2.184 4.243 1.00 93.19 105 ASN A O 1
ATOM 787 N N . CYS A 1 106 ? -13.120 4.140 5.047 1.00 92.81 106 CYS A N 1
ATOM 788 C CA . CYS A 1 106 ? -14.524 3.743 5.145 1.00 92.81 106 CYS A CA 1
ATOM 789 C C . CYS A 1 106 ? -15.372 4.208 3.958 1.00 92.81 106 CYS A C 1
ATOM 791 O O . CYS A 1 106 ? -16.370 3.561 3.665 1.00 92.81 106 CYS A O 1
ATOM 793 N N . GLY A 1 107 ? -14.995 5.294 3.273 1.00 89.00 107 GLY A N 1
ATOM 794 C CA . GLY A 1 107 ? -15.846 5.934 2.257 1.00 89.00 107 GLY A CA 1
ATOM 795 C C . GLY A 1 107 ? -16.201 5.076 1.033 1.00 89.00 107 GLY A C 1
ATOM 796 O O . GLY A 1 107 ? -17.186 5.373 0.365 1.00 89.00 107 GLY A O 1
ATOM 797 N N . TYR A 1 108 ? -15.425 4.025 0.754 1.00 89.69 108 TYR A N 1
ATOM 798 C CA . TYR A 1 108 ? -15.661 3.063 -0.334 1.00 89.69 108 TYR A CA 1
ATOM 799 C C . TYR A 1 108 ? -15.786 1.615 0.180 1.00 89.69 108 TYR A C 1
ATOM 801 O O . TYR A 1 108 ? -15.560 0.675 -0.574 1.00 89.69 108 TYR A O 1
ATOM 809 N N . CYS A 1 109 ? -16.061 1.420 1.475 1.00 92.44 109 CYS A N 1
ATOM 810 C CA . CYS A 1 109 ? -16.121 0.096 2.095 1.00 92.44 109 CYS A CA 1
ATOM 811 C C . CYS A 1 109 ? -17.563 -0.430 2.135 1.00 92.44 109 CYS A C 1
ATOM 813 O O . CYS A 1 109 ? -18.403 0.125 2.843 1.00 92.44 109 CYS A O 1
ATOM 815 N N . ASP A 1 110 ? -17.825 -1.554 1.464 1.00 94.56 110 ASP A N 1
ATOM 816 C CA . ASP A 1 110 ? -19.155 -2.189 1.427 1.00 94.56 110 ASP A CA 1
ATOM 817 C C . ASP A 1 110 ? -19.644 -2.659 2.809 1.00 94.56 110 ASP A C 1
ATOM 819 O O . ASP A 1 110 ? -20.841 -2.799 3.051 1.00 94.56 110 ASP A O 1
ATOM 823 N N . PHE A 1 111 ? -18.725 -2.848 3.761 1.00 91.69 111 PHE A N 1
ATOM 824 C CA . PHE A 1 111 ? -19.031 -3.271 5.130 1.00 91.69 111 PHE A CA 1
ATOM 825 C C . PHE A 1 111 ? -19.313 -2.100 6.083 1.00 91.69 111 PHE A C 1
ATOM 827 O O . PHE A 1 111 ? -19.377 -2.292 7.299 1.00 91.69 111 PHE A O 1
ATOM 834 N N . GLN A 1 112 ? -19.488 -0.876 5.567 1.00 89.25 112 GLN A N 1
ATOM 835 C CA . GLN A 1 112 ? -19.703 0.319 6.388 1.00 89.25 112 GLN A CA 1
ATOM 836 C C . GLN A 1 112 ? -20.874 0.175 7.373 1.00 89.25 112 GLN A C 1
ATOM 838 O O . GLN A 1 112 ? -20.765 0.692 8.489 1.00 89.25 112 GLN A O 1
ATOM 843 N N . SER A 1 113 ? -21.951 -0.511 6.976 1.00 89.75 113 SER A N 1
ATOM 844 C CA . SER A 1 113 ? -23.143 -0.766 7.799 1.00 89.75 113 SER A CA 1
ATOM 845 C C . SER A 1 113 ? -22.928 -1.826 8.884 1.00 89.75 113 SER A C 1
ATOM 847 O O . SER A 1 113 ? -23.642 -1.819 9.882 1.00 89.75 113 SER A O 1
ATOM 849 N N . LEU A 1 114 ? -21.941 -2.714 8.714 1.00 91.62 114 LEU A N 1
ATOM 850 C CA . LEU A 1 114 ? -21.567 -3.729 9.704 1.00 91.62 114 LEU A CA 1
ATOM 851 C C . LEU A 1 114 ? -20.551 -3.197 10.720 1.00 91.62 114 LEU A C 1
ATOM 853 O O . LEU A 1 114 ? -20.462 -3.694 11.842 1.00 91.62 114 LEU A O 1
ATOM 857 N N . CYS A 1 115 ? -19.751 -2.200 10.337 1.00 91.00 115 CYS A N 1
ATOM 858 C CA . CYS A 1 115 ? -18.771 -1.611 11.238 1.00 91.00 115 CYS A CA 1
ATOM 859 C C . CYS A 1 115 ? -19.446 -0.779 12.347 1.00 91.00 115 CYS A C 1
ATOM 861 O O . CYS A 1 115 ? -20.295 0.062 12.040 1.00 91.00 115 CYS A O 1
ATOM 863 N N . PRO A 1 116 ? -18.991 -0.889 13.614 1.00 88.19 116 PRO A N 1
ATOM 864 C CA . PRO A 1 116 ? -19.477 -0.047 14.705 1.00 88.19 116 PRO A CA 1
ATOM 865 C C . PRO A 1 116 ? -19.392 1.450 14.378 1.00 88.19 116 PRO A C 1
ATOM 867 O O . PRO A 1 116 ? -18.456 1.904 13.707 1.00 88.19 116 PRO A O 1
ATOM 870 N N . SER A 1 117 ? -20.344 2.230 14.891 1.00 86.50 117 SER A N 1
ATOM 871 C CA . SER A 1 117 ? -20.373 3.687 14.708 1.00 86.50 117 SER A CA 1
ATOM 872 C C . SER A 1 117 ? -19.160 4.377 15.350 1.00 86.50 117 SER A C 1
ATOM 874 O O . SER A 1 117 ? -18.636 5.329 14.790 1.00 86.50 117 SER A O 1
ATOM 876 N N . TYR A 1 118 ? -18.653 3.840 16.466 1.00 90.31 118 TYR A N 1
ATOM 877 C CA . TYR A 1 118 ? -17.487 4.321 17.232 1.00 90.31 118 TYR A CA 1
ATOM 878 C C . TYR A 1 118 ? -16.169 3.617 16.837 1.00 90.31 118 TYR A C 1
ATOM 880 O O . TYR A 1 118 ? -15.352 3.223 17.676 1.00 90.31 118 TYR A O 1
ATOM 888 N N . ARG A 1 119 ? -15.980 3.363 15.538 1.00 92.06 119 ARG A N 1
ATOM 889 C CA . ARG A 1 119 ? -14.829 2.611 14.999 1.00 92.06 119 ARG A CA 1
ATOM 890 C C . ARG A 1 119 ? -13.475 3.278 15.243 1.00 92.06 119 ARG A C 1
ATOM 892 O O . ARG A 1 119 ? -12.485 2.579 15.426 1.00 92.06 119 ARG A O 1
ATOM 899 N N . ASP A 1 120 ? -13.433 4.598 15.284 1.00 93.25 120 ASP A N 1
ATOM 900 C CA . ASP A 1 120 ? -12.276 5.408 15.662 1.00 93.25 120 ASP A CA 1
ATOM 901 C C . ASP A 1 120 ? -11.861 5.172 17.116 1.00 93.25 120 ASP A C 1
ATOM 903 O O . ASP A 1 120 ? -10.691 4.907 17.385 1.00 93.25 120 ASP A O 1
ATOM 907 N N . VAL A 1 121 ? -12.822 5.152 18.043 1.00 93.75 121 VAL A N 1
ATOM 908 C CA . VAL A 1 121 ? -12.575 4.841 19.457 1.00 93.75 121 VAL A CA 1
ATOM 909 C C . VAL A 1 121 ? -12.099 3.398 19.604 1.00 93.75 121 VAL A C 1
ATOM 911 O O . VAL A 1 121 ? -11.133 3.121 20.321 1.00 93.75 121 VAL A O 1
ATOM 914 N N . ALA A 1 122 ? -12.744 2.462 18.901 1.00 93.75 122 ALA A N 1
ATOM 915 C CA . ALA A 1 122 ? -12.337 1.061 18.898 1.00 93.75 122 ALA A CA 1
ATOM 916 C C . ALA A 1 122 ? -10.909 0.889 18.354 1.00 93.75 122 ALA A C 1
ATOM 918 O O . ALA A 1 122 ? -10.113 0.158 18.944 1.00 93.75 122 ALA A O 1
ATOM 919 N N . TRP A 1 123 ? -10.567 1.586 17.269 1.00 95.69 123 TRP A N 1
ATOM 920 C CA . TRP A 1 123 ? -9.221 1.598 16.709 1.00 95.69 123 TRP A CA 1
ATOM 921 C C . TRP A 1 123 ? -8.206 2.229 17.662 1.00 95.69 123 TRP A C 1
ATOM 923 O O . TRP A 1 123 ? -7.171 1.621 17.909 1.00 95.69 123 TRP A O 1
ATOM 933 N N . SER A 1 124 ? -8.512 3.384 18.260 1.00 94.50 124 SER A N 1
ATOM 934 C CA . SER A 1 124 ? -7.629 4.070 19.211 1.00 94.50 124 SER A CA 1
ATOM 935 C C . SER A 1 124 ? -7.263 3.191 20.406 1.00 94.50 124 SER A C 1
ATOM 937 O O . SER A 1 124 ? -6.138 3.264 20.890 1.00 94.50 124 SER A O 1
ATOM 939 N N . ARG A 1 125 ? -8.190 2.348 20.871 1.00 93.69 125 ARG A N 1
ATOM 940 C CA . ARG A 1 125 ? -7.920 1.370 21.933 1.00 93.69 125 ARG A CA 1
ATOM 941 C C . ARG A 1 125 ? -7.079 0.201 21.427 1.00 93.69 125 ARG A C 1
ATOM 943 O O . ARG A 1 125 ? -6.111 -0.181 22.071 1.00 93.69 125 ARG A O 1
ATOM 950 N N . LYS A 1 126 ? -7.440 -0.367 20.273 1.00 94.75 126 LYS A N 1
ATOM 951 C CA . LYS A 1 126 ? -6.788 -1.570 19.732 1.00 94.75 126 LYS A CA 1
ATOM 952 C C . LYS A 1 126 ? -5.374 -1.308 19.228 1.00 94.75 126 LYS A C 1
ATOM 954 O O . LYS A 1 126 ? -4.525 -2.168 19.398 1.00 94.75 126 LYS A O 1
ATOM 959 N N . ARG A 1 127 ? -5.095 -0.142 18.641 1.00 95.75 127 ARG A N 1
ATOM 960 C CA . ARG A 1 127 ? -3.784 0.178 18.047 1.00 95.75 127 ARG A CA 1
ATOM 961 C C . ARG A 1 127 ? -2.622 0.203 19.046 1.00 95.75 127 ARG A C 1
ATOM 963 O O . ARG A 1 127 ? -1.482 0.242 18.608 1.00 95.75 127 ARG A O 1
ATOM 970 N N . GLY A 1 128 ? -2.900 0.240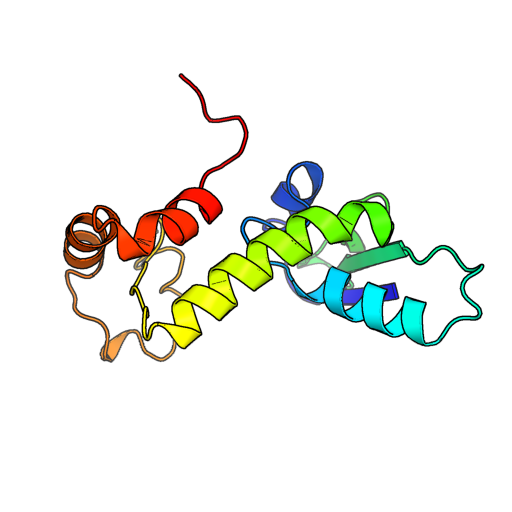 20.351 1.00 95.31 128 GLY A N 1
ATOM 971 C CA . GLY A 1 128 ? -1.882 0.138 21.400 1.00 95.31 128 GLY A CA 1
ATOM 972 C C . GLY A 1 128 ? -1.522 -1.300 21.787 1.00 95.31 128 GLY A C 1
ATOM 973 O O . GLY A 1 128 ? -0.617 -1.493 22.588 1.00 95.31 128 GLY A O 1
ATOM 974 N N . ASP A 1 129 ? -2.225 -2.303 21.254 1.00 97.19 129 ASP A N 1
ATOM 975 C CA . ASP A 1 129 ? -1.938 -3.714 21.510 1.00 97.19 129 ASP A CA 1
ATOM 976 C C . ASP A 1 129 ? -0.614 -4.119 20.846 1.00 97.19 129 ASP A C 1
ATOM 978 O O . ASP A 1 129 ? -0.424 -3.903 19.645 1.00 97.19 129 ASP A O 1
ATOM 982 N N . GLU A 1 130 ? 0.290 -4.739 21.610 1.00 97.12 130 GLU A N 1
ATOM 983 C CA . GLU A 1 130 ? 1.617 -5.160 21.140 1.00 97.12 130 GLU A CA 1
ATOM 984 C C . GLU A 1 130 ? 1.552 -6.073 19.908 1.00 97.12 130 GLU A C 1
ATOM 986 O O . GLU A 1 130 ? 2.412 -6.013 19.029 1.00 97.12 130 GLU A O 1
ATOM 991 N N . ARG A 1 131 ? 0.477 -6.861 19.774 1.00 97.19 131 ARG A N 1
ATOM 992 C CA . ARG A 1 131 ? 0.280 -7.764 18.633 1.00 97.19 131 ARG A CA 1
ATOM 993 C C . ARG A 1 131 ? 0.118 -6.999 17.321 1.00 97.19 131 ARG A C 1
ATOM 995 O O . ARG A 1 131 ? 0.339 -7.570 16.253 1.00 97.19 131 ARG A O 1
ATOM 1002 N N . LEU A 1 132 ? -0.271 -5.725 17.390 1.00 97.62 132 LEU A N 1
ATOM 1003 C CA . LEU A 1 132 ? -0.431 -4.833 16.246 1.00 97.62 132 LEU A CA 1
ATOM 1004 C C . LEU A 1 132 ? 0.780 -3.927 16.001 1.00 97.62 132 LEU A C 1
ATOM 1006 O O . LEU A 1 132 ? 0.736 -3.177 15.028 1.00 97.62 132 LEU A O 1
ATOM 1010 N N . ALA A 1 133 ? 1.847 -3.997 16.806 1.00 97.19 133 ALA A N 1
ATOM 1011 C CA . ALA A 1 133 ? 2.991 -3.085 16.707 1.00 97.19 133 ALA A CA 1
ATOM 1012 C C . ALA A 1 133 ? 3.562 -3.008 15.281 1.00 97.19 133 ALA A C 1
ATOM 1014 O O . ALA A 1 133 ? 3.593 -1.931 14.698 1.00 97.19 133 ALA A O 1
ATOM 1015 N N . ALA A 1 134 ? 3.863 -4.156 14.663 1.00 96.94 134 ALA A N 1
ATOM 1016 C CA . ALA A 1 134 ? 4.385 -4.202 13.293 1.00 96.94 134 ALA A CA 1
ATOM 1017 C C . ALA A 1 134 ? 3.423 -3.587 12.256 1.00 96.94 134 ALA A C 1
ATOM 1019 O O . ALA A 1 134 ? 3.851 -2.896 11.338 1.00 96.94 134 ALA A O 1
ATOM 1020 N N . TYR A 1 135 ? 2.110 -3.798 12.410 1.00 97.19 135 TYR A N 1
ATOM 1021 C CA . TYR A 1 135 ? 1.117 -3.172 11.532 1.00 97.19 135 TYR A CA 1
ATOM 1022 C C . TYR A 1 135 ? 1.054 -1.657 11.749 1.00 97.19 135 TYR A C 1
ATOM 1024 O O . TYR A 1 135 ? 0.976 -0.904 10.787 1.00 97.19 135 TYR A O 1
ATOM 1032 N N . VAL A 1 136 ? 1.101 -1.193 12.998 1.00 96.94 136 VAL A N 1
ATOM 1033 C CA . VAL A 1 136 ? 1.102 0.240 13.318 1.00 96.94 136 VAL A CA 1
ATOM 1034 C C . VAL A 1 136 ? 2.378 0.917 12.828 1.00 96.94 136 VAL A C 1
ATOM 1036 O O . VAL A 1 136 ? 2.300 2.049 12.356 1.00 96.94 136 VAL A O 1
ATOM 1039 N N . ASP A 1 137 ? 3.517 0.233 12.893 1.00 96.50 137 ASP A N 1
ATOM 1040 C CA . ASP A 1 137 ? 4.785 0.714 12.350 1.00 96.50 137 ASP A CA 1
ATOM 1041 C C . ASP A 1 137 ? 4.735 0.830 10.827 1.00 96.50 137 ASP A C 1
ATOM 1043 O O . ASP A 1 137 ? 5.091 1.881 10.304 1.00 96.50 137 ASP A O 1
ATOM 1047 N N . LEU A 1 138 ? 4.174 -0.168 10.128 1.00 95.81 138 LEU A N 1
ATOM 1048 C CA . LEU A 1 138 ? 3.943 -0.105 8.679 1.00 95.81 138 LEU A CA 1
ATOM 1049 C C . LEU A 1 138 ? 3.104 1.117 8.268 1.00 95.81 138 LEU A C 1
ATOM 1051 O O . LEU A 1 138 ? 3.263 1.621 7.165 1.00 95.81 138 LEU A O 1
ATOM 1055 N N . LEU A 1 139 ? 2.202 1.604 9.127 1.00 93.50 139 LEU A N 1
ATOM 1056 C CA . LEU A 1 139 ? 1.356 2.767 8.835 1.00 93.50 139 LEU A CA 1
ATOM 1057 C C . LEU A 1 139 ? 2.052 4.122 9.031 1.00 93.50 139 LEU A C 1
ATOM 1059 O O . LEU A 1 139 ? 1.456 5.149 8.686 1.00 93.50 139 LEU A O 1
ATOM 1063 N N . LYS A 1 140 ? 3.247 4.166 9.629 1.00 87.44 140 LYS A N 1
ATOM 1064 C CA . LYS A 1 140 ? 3.951 5.427 9.886 1.00 87.44 140 LYS A CA 1
ATOM 1065 C C . LYS A 1 140 ? 4.450 6.034 8.575 1.00 87.44 140 LYS A C 1
ATOM 1067 O O . LYS A 1 140 ? 4.789 5.335 7.629 1.00 87.44 140 LYS A O 1
ATOM 1072 N N . GLU A 1 141 ? 4.460 7.361 8.516 1.00 66.88 141 GLU A N 1
ATOM 1073 C CA . GLU A 1 141 ? 5.165 8.085 7.458 1.00 66.88 141 GLU A CA 1
ATOM 1074 C C . GLU A 1 141 ? 6.644 8.140 7.835 1.00 66.88 141 GLU A C 1
ATOM 1076 O O . GLU A 1 141 ? 6.982 8.641 8.911 1.00 66.88 141 GLU A O 1
ATOM 1081 N N . GLU A 1 142 ? 7.529 7.637 6.972 1.00 52.75 142 GLU A N 1
ATOM 1082 C CA . GLU A 1 142 ? 8.953 7.922 7.126 1.00 52.75 142 GLU A CA 1
ATOM 1083 C C . GLU A 1 142 ? 9.168 9.441 7.022 1.00 52.75 142 GLU A C 1
ATOM 1085 O O . GLU A 1 142 ? 8.770 10.077 6.045 1.00 52.75 142 GLU A O 1
ATOM 1090 N N . GLY A 1 143 ? 9.754 10.037 8.066 1.00 45.44 143 GLY A N 1
ATOM 1091 C CA . GLY A 1 143 ? 10.070 11.470 8.118 1.00 45.44 143 GLY A CA 1
ATOM 1092 C C . GLY A 1 143 ? 9.077 12.370 8.865 1.00 45.44 143 GLY A C 1
ATOM 1093 O O . GLY A 1 143 ? 9.341 13.564 8.977 1.00 45.44 143 GLY A O 1
ATOM 1094 N N . ALA A 1 144 ? 7.993 11.848 9.449 1.00 35.22 144 ALA A N 1
ATOM 1095 C CA . ALA A 1 144 ? 7.162 12.606 10.396 1.00 35.22 144 ALA A CA 1
ATOM 1096 C C . ALA A 1 144 ? 7.733 12.504 11.826 1.00 35.22 144 ALA A C 1
ATOM 1098 O O . ALA A 1 144 ? 7.110 11.950 12.733 1.00 35.22 144 ALA A O 1
ATOM 1099 N N . GLY A 1 145 ? 8.973 12.968 11.999 1.00 29.03 145 GLY A N 1
ATOM 1100 C CA . GLY A 1 145 ? 9.657 13.047 13.285 1.00 29.03 145 GLY A CA 1
ATOM 1101 C C . GLY A 1 145 ? 9.813 14.496 13.743 1.00 29.03 145 GLY A C 1
ATOM 1102 O O . GLY A 1 145 ? 10.558 15.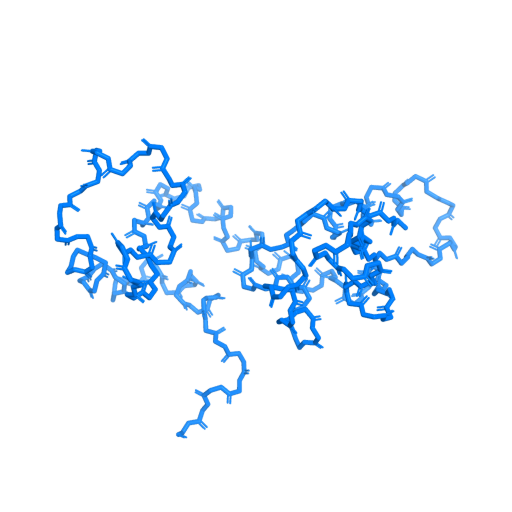245 13.114 1.00 29.03 145 GLY A O 1
ATOM 1103 N N . SER A 1 146 ? 9.223 14.788 14.908 1.00 31.75 146 SER A N 1
ATOM 1104 C CA . SER A 1 146 ? 9.262 16.026 15.725 1.00 31.75 146 SER A CA 1
ATOM 1105 C C . SER A 1 146 ? 8.209 17.084 15.403 1.00 31.75 146 SER A C 1
ATOM 1107 O O . SER A 1 146 ? 8.331 17.768 14.367 1.00 31.75 146 SER A O 1
#

Secondary structure (DSSP, 8-state):
-EEEE-S-SGGGGGGGT-TTTTTT--HHHHHHHHHHHTS-S----EEEEEE-SGGGTT-EEEEEEEEHHHHHHHHHHHHHHHHHHHHTT-------SEETTEETTTTT-TTTTTS-TTHHHHHHHHTTSGGGHHHHHHTSPTT---

pLDDT: mean 91.27, std 11.24, range [29.03, 98.31]

Radius of gyration: 17.28 Å; chains: 1; bounding box: 43×32×41 Å

Foldseek 3Di:
DEAEAQAACPVLPLCVPQVCLLVPRLVFLVVLVVVCVVDPVPDWGWYWYAHCYVNHVRATRVNDTHTNVRNPPNNVLSCCLVVVCVVVVNDQPDQDDDDPPGGPNQPPDPCNVVDDPVSVVVNVVCCPDPSCVSSNVSNDDPPPDD